Protein AF-A0A930AT73-F1 (afdb_monomer)

Foldseek 3Di:
DDDDDFPEEAEDPPPVSVVVVVVCVVVVGGYHYDYD

Structure (mmCIF, N/CA/C/O backbone):
data_AF-A0A930AT73-F1
#
_entry.id   AF-A0A930AT73-F1
#
loop_
_atom_site.group_PDB
_atom_site.id
_atom_site.type_symbol
_atom_site.label_atom_id
_atom_site.label_alt_id
_atom_site.label_comp_id
_atom_site.label_asym_id
_atom_site.label_entity_id
_atom_site.label_seq_id
_atom_site.pdbx_PDB_ins_code
_atom_site.Cartn_x
_atom_site.Cartn_y
_atom_site.Cartn_z
_atom_site.occupancy
_atom_site.B_iso_or_equiv
_atom_site.auth_seq_id
_atom_site.auth_comp_id
_atom_site.auth_asym_id
_atom_site.auth_atom_id
_atom_site.pdbx_PDB_model_num
ATOM 1 N N . MET A 1 1 ? -7.616 -18.663 14.446 1.00 51.78 1 MET A N 1
ATOM 2 C CA . MET A 1 1 ? -6.742 -17.775 13.655 1.00 51.78 1 MET A CA 1
ATOM 3 C C . MET A 1 1 ? -7.442 -16.435 13.554 1.00 51.78 1 MET A C 1
ATOM 5 O O . MET A 1 1 ? -8.562 -16.402 13.064 1.00 51.78 1 MET A O 1
ATOM 9 N N . THR A 1 2 ? -6.862 -15.374 14.103 1.00 74.69 2 THR A N 1
ATOM 10 C CA . THR A 1 2 ? -7.437 -14.024 14.056 1.00 74.69 2 THR A CA 1
ATOM 11 C C . THR A 1 2 ? -7.145 -13.441 12.678 1.00 74.69 2 THR A C 1
ATOM 13 O O . THR A 1 2 ? -5.981 -13.321 12.305 1.00 74.69 2 THR A O 1
ATOM 16 N N . GLN A 1 3 ? -8.180 -13.151 11.890 1.00 81.69 3 GLN A N 1
ATOM 17 C CA . GLN A 1 3 ? -7.995 -12.432 10.632 1.00 81.69 3 GLN A CA 1
ATOM 18 C C . GLN A 1 3 ? -7.740 -10.963 10.957 1.00 81.69 3 GLN A C 1
ATOM 20 O O . GLN A 1 3 ? -8.542 -10.325 11.635 1.00 81.69 3 GLN A O 1
ATOM 25 N N . GLU A 1 4 ? -6.607 -10.446 10.499 1.00 84.94 4 GLU A N 1
ATOM 26 C CA . GLU A 1 4 ? -6.314 -9.021 10.556 1.00 84.94 4 GLU A CA 1
ATOM 27 C C . GLU A 1 4 ? -7.224 -8.295 9.557 1.00 84.94 4 GLU A C 1
ATOM 29 O O . GLU A 1 4 ? -7.164 -8.552 8.351 1.00 84.94 4 GLU A O 1
ATOM 34 N N . ILE A 1 5 ? -8.106 -7.439 10.074 1.00 91.62 5 ILE A N 1
ATOM 35 C CA . ILE A 1 5 ? -8.993 -6.59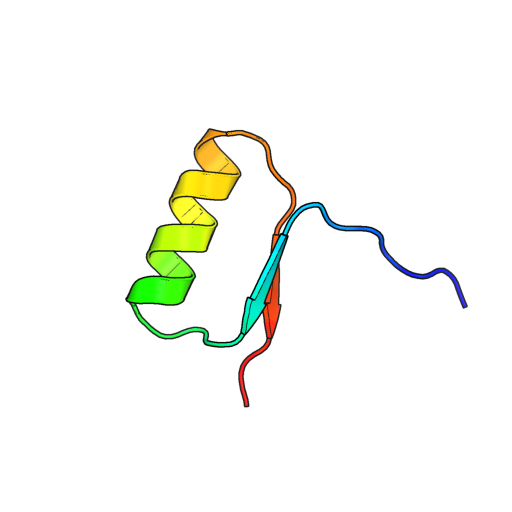6 9.270 1.00 91.62 5 ILE A CA 1
ATOM 36 C C . ILE A 1 5 ? -8.221 -5.324 8.926 1.00 91.62 5 ILE A C 1
ATOM 38 O O . ILE A 1 5 ? -7.717 -4.647 9.818 1.00 91.62 5 ILE A O 1
ATOM 42 N N . VAL A 1 6 ? -8.149 -5.017 7.634 1.00 96.06 6 VAL A N 1
ATOM 43 C CA . VAL A 1 6 ? -7.576 -3.780 7.094 1.00 96.06 6 VAL A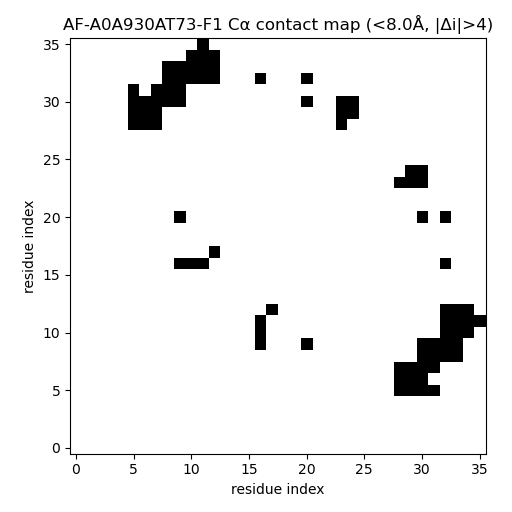 CA 1
ATOM 44 C C . VAL A 1 6 ? -8.609 -3.093 6.209 1.00 96.06 6 VAL A C 1
ATOM 46 O O . VAL A 1 6 ? -9.469 -3.762 5.634 1.00 96.06 6 VAL A O 1
ATOM 49 N N . ASP A 1 7 ? -8.515 -1.776 6.071 1.00 97.50 7 ASP A N 1
ATOM 50 C CA . ASP A 1 7 ? -9.466 -0.987 5.282 1.00 97.50 7 ASP A CA 1
ATOM 51 C C . ASP A 1 7 ? -9.285 -1.218 3.776 1.00 97.50 7 ASP A C 1
ATOM 53 O O . ASP A 1 7 ? -10.254 -1.222 3.017 1.00 97.50 7 ASP A O 1
ATOM 57 N N . ILE A 1 8 ? -8.035 -1.394 3.330 1.00 97.38 8 ILE A N 1
ATOM 58 C CA . ILE A 1 8 ? -7.684 -1.499 1.910 1.00 97.38 8 ILE A CA 1
ATOM 59 C C . ILE A 1 8 ? -6.662 -2.618 1.694 1.00 97.38 8 ILE A C 1
ATOM 61 O O . ILE A 1 8 ? -5.627 -2.683 2.359 1.00 97.38 8 ILE A O 1
ATOM 65 N N . ILE A 1 9 ? -6.918 -3.465 0.696 1.00 97.00 9 ILE A N 1
ATOM 66 C CA . ILE A 1 9 ? -5.935 -4.415 0.164 1.00 97.00 9 ILE A CA 1
ATOM 67 C C . ILE A 1 9 ? -5.490 -3.923 -1.214 1.00 97.00 9 ILE A C 1
ATOM 69 O O . ILE A 1 9 ? -6.322 -3.681 -2.087 1.00 97.00 9 ILE A O 1
ATOM 73 N N . ILE A 1 10 ? -4.180 -3.786 -1.412 1.00 97.50 10 ILE A N 1
ATOM 74 C CA . ILE A 1 10 ? -3.564 -3.429 -2.694 1.00 97.50 10 ILE A CA 1
ATOM 75 C C . ILE A 1 10 ? -2.853 -4.667 -3.234 1.00 97.50 10 ILE A C 1
ATOM 77 O O . ILE A 1 10 ? -1.986 -5.218 -2.562 1.00 97.50 10 ILE A O 1
ATOM 81 N N . ILE A 1 11 ? -3.206 -5.096 -4.444 1.00 96.81 11 ILE A N 1
ATOM 82 C CA . ILE A 1 11 ? -2.517 -6.179 -5.156 1.00 96.81 11 ILE A CA 1
ATOM 83 C C . ILE A 1 11 ? -1.609 -5.523 -6.197 1.00 96.81 11 ILE A C 1
ATOM 85 O O . ILE A 1 11 ? -2.111 -4.888 -7.124 1.00 96.81 11 ILE A O 1
ATOM 89 N N . GLY A 1 12 ? -0.293 -5.631 -6.017 1.00 96.38 12 GLY A N 1
ATOM 90 C CA . GLY A 1 12 ? 0.701 -4.897 -6.802 1.00 96.38 12 GLY A CA 1
ATOM 91 C C . GLY A 1 12 ? 1.482 -3.871 -5.968 1.00 96.38 12 GLY A C 1
ATOM 92 O O . GLY A 1 12 ? 0.953 -2.820 -5.624 1.00 96.38 12 GLY A O 1
ATOM 93 N N . GLY A 1 13 ? 2.758 -4.133 -5.694 1.00 95.94 13 GLY A N 1
ATOM 94 C CA . GLY A 1 13 ? 3.732 -3.292 -4.993 1.00 95.94 13 GLY A CA 1
ATOM 95 C C . GLY A 1 13 ? 4.610 -2.440 -5.917 1.00 95.94 13 GLY A C 1
ATOM 96 O O . GLY A 1 13 ? 5.644 -1.929 -5.492 1.00 95.94 13 GLY A O 1
ATOM 97 N N . GLY A 1 14 ? 4.221 -2.282 -7.186 1.00 97.12 14 GLY A N 1
ATOM 98 C CA . GLY A 1 14 ? 4.864 -1.347 -8.112 1.00 97.12 14 GLY A CA 1
ATOM 99 C C . GLY A 1 14 ? 4.638 0.126 -7.727 1.00 97.12 14 GLY A C 1
ATOM 100 O O . GLY A 1 14 ? 3.938 0.418 -6.753 1.00 97.12 14 GLY A O 1
ATOM 101 N N . PRO A 1 15 ? 5.160 1.089 -8.514 1.00 97.81 15 PRO A N 1
ATOM 102 C CA . PRO A 1 15 ? 5.068 2.513 -8.190 1.00 97.81 15 PRO A CA 1
ATOM 103 C C . PRO A 1 15 ? 3.635 2.963 -7.898 1.00 97.81 15 PRO A C 1
ATOM 105 O O . PRO A 1 15 ? 3.384 3.608 -6.888 1.00 97.81 15 PRO A O 1
ATOM 108 N N . VAL A 1 16 ? 2.672 2.546 -8.723 1.00 97.44 16 VAL A N 1
ATOM 109 C CA . VAL A 1 16 ? 1.257 2.895 -8.532 1.00 97.44 16 VAL A CA 1
ATOM 110 C C . VAL A 1 16 ? 0.736 2.397 -7.179 1.00 97.44 16 VAL A C 1
ATOM 112 O O . VAL A 1 16 ? 0.160 3.185 -6.436 1.00 97.44 16 VAL A O 1
ATOM 115 N N . GLY A 1 17 ? 0.994 1.137 -6.816 1.00 97.69 17 GLY A N 1
ATOM 116 C CA . GLY A 1 17 ? 0.523 0.563 -5.553 1.00 97.69 17 GLY A CA 1
ATOM 117 C C . GLY A 1 17 ? 1.149 1.211 -4.320 1.00 97.69 17 GLY A C 1
ATOM 118 O O . GLY A 1 17 ? 0.450 1.494 -3.348 1.00 97.69 17 GLY A O 1
ATOM 119 N N . LEU A 1 18 ? 2.442 1.539 -4.381 1.00 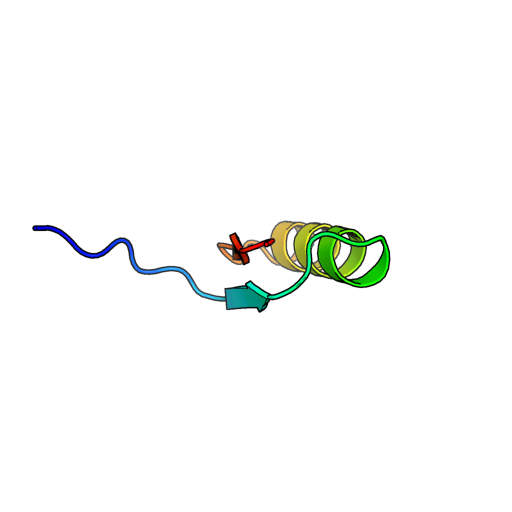97.81 18 LEU A N 1
ATOM 120 C CA . LEU A 1 18 ? 3.130 2.249 -3.300 1.00 97.81 18 LEU A CA 1
ATOM 121 C C . LEU A 1 18 ? 2.618 3.687 -3.139 1.00 97.81 18 LEU A C 1
ATOM 123 O O . LEU A 1 18 ? 2.387 4.133 -2.015 1.00 97.81 18 LEU A O 1
ATOM 127 N N . PHE A 1 19 ? 2.378 4.401 -4.244 1.00 97.94 19 PHE A N 1
ATOM 128 C CA . PHE A 1 19 ? 1.770 5.733 -4.199 1.00 97.94 19 PHE A CA 1
ATOM 129 C C . PHE A 1 19 ? 0.342 5.686 -3.640 1.00 97.94 19 PHE A C 1
ATOM 131 O O . PHE A 1 19 ? -0.027 6.533 -2.824 1.00 97.94 19 PHE A O 1
ATOM 138 N N . THR A 1 20 ? -0.454 4.680 -4.012 1.00 98.06 20 THR A N 1
ATOM 139 C CA . THR A 1 20 ? -1.785 4.460 -3.433 1.00 98.06 20 THR A CA 1
ATOM 140 C C . THR A 1 20 ? -1.703 4.214 -1.924 1.00 98.06 20 THR A C 1
ATOM 142 O O . THR A 1 20 ? -2.428 4.868 -1.173 1.00 98.06 20 THR A 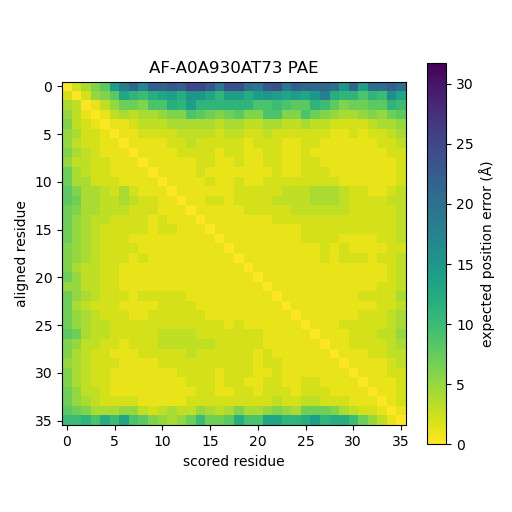O 1
ATOM 145 N N . ALA A 1 21 ? -0.796 3.346 -1.462 1.00 98.06 21 ALA A N 1
ATOM 146 C CA . ALA A 1 21 ? -0.605 3.065 -0.038 1.00 98.06 21 ALA A CA 1
ATOM 147 C C . ALA A 1 21 ? -0.195 4.317 0.752 1.00 98.06 21 ALA A C 1
ATOM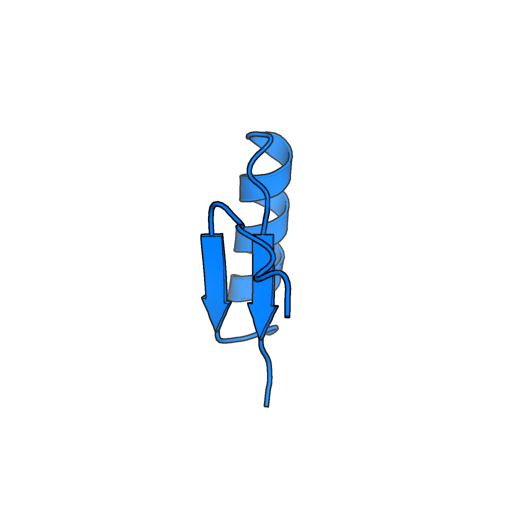 149 O O . ALA A 1 21 ? -0.734 4.583 1.826 1.00 98.06 21 ALA A O 1
ATOM 150 N N . PHE A 1 22 ? 0.703 5.130 0.192 1.00 98.06 22 PHE A N 1
ATOM 151 C CA . PHE A 1 22 ? 1.124 6.392 0.793 1.00 98.06 22 PHE A CA 1
ATOM 152 C C . PHE A 1 22 ? -0.057 7.357 0.996 1.00 98.06 22 PHE A C 1
ATOM 154 O O . PHE A 1 22 ? -0.282 7.844 2.105 1.00 98.06 22 PHE A O 1
ATOM 161 N N . TYR A 1 23 ? -0.866 7.596 -0.041 1.00 98.12 23 TYR A N 1
ATOM 162 C CA . TYR A 1 23 ? -2.029 8.489 0.057 1.00 98.12 23 TYR A CA 1
ATOM 163 C C . TYR A 1 23 ? -3.155 7.950 0.945 1.00 98.12 23 TYR A C 1
ATOM 165 O O . TYR A 1 23 ? -3.888 8.743 1.545 1.00 98.12 23 TYR A O 1
ATOM 173 N N . ALA A 1 24 ? -3.307 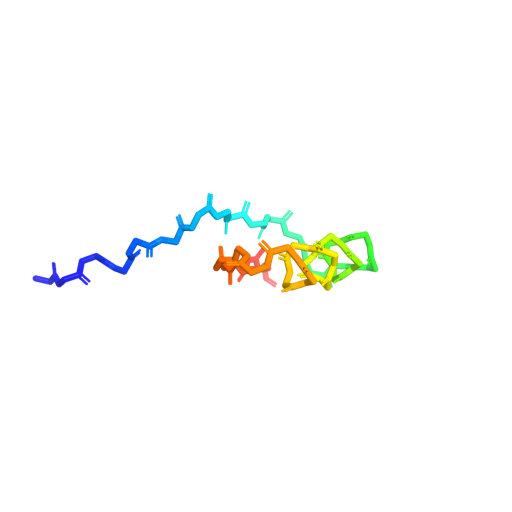6.629 1.028 1.00 98.12 24 ALA A N 1
ATOM 174 C CA . ALA A 1 24 ? -4.211 5.984 1.973 1.00 98.12 24 ALA A CA 1
ATOM 175 C C . ALA A 1 24 ? -3.742 6.193 3.425 1.00 98.12 24 ALA A C 1
ATOM 177 O O . ALA A 1 24 ? -4.549 6.568 4.275 1.00 98.12 24 ALA A O 1
ATOM 178 N N . GLY A 1 25 ? -2.434 6.099 3.689 1.00 97.69 25 GLY A N 1
ATOM 179 C CA . GLY A 1 25 ? -1.844 6.422 4.993 1.00 97.69 25 GLY A CA 1
ATOM 180 C C . GLY A 1 25 ? -2.043 7.888 5.405 1.00 97.69 25 GLY A C 1
ATOM 181 O O . GLY A 1 25 ? -2.390 8.170 6.553 1.00 97.69 25 GLY A O 1
ATOM 182 N N . LEU A 1 26 ? -1.947 8.834 4.459 1.00 98.19 26 LEU A N 1
ATOM 183 C CA . LEU A 1 26 ? -2.296 10.246 4.706 1.00 98.19 26 LEU A CA 1
ATOM 184 C C . LEU A 1 26 ? -3.766 10.435 5.118 1.00 98.19 26 LEU A C 1
ATOM 186 O O . LEU A 1 26 ? -4.098 11.411 5.786 1.00 98.19 26 LEU A O 1
ATOM 190 N N . ARG A 1 27 ? -4.644 9.499 4.741 1.00 97.75 27 ARG A N 1
ATOM 191 C CA . ARG A 1 27 ? -6.062 9.453 5.130 1.00 97.75 27 ARG A CA 1
ATOM 192 C C . ARG A 1 27 ? -6.335 8.556 6.337 1.00 97.75 27 ARG A C 1
ATOM 194 O O . ARG A 1 27 ? -7.495 8.296 6.628 1.00 97.75 27 ARG A O 1
ATOM 201 N N . GLN A 1 28 ? -5.289 8.111 7.037 1.00 97.44 28 GLN A N 1
ATOM 202 C CA . GLN A 1 28 ? -5.385 7.234 8.209 1.00 97.44 28 GLN A CA 1
ATOM 203 C C . GLN A 1 28 ? -6.070 5.887 7.917 1.00 97.44 28 GLN A C 1
ATOM 205 O O . GLN A 1 28 ? -6.615 5.268 8.825 1.00 97.44 28 GLN A O 1
ATOM 210 N N . ALA A 1 29 ? -6.036 5.424 6.663 1.00 97.94 29 ALA A N 1
ATOM 211 C CA . ALA A 1 29 ? -6.517 4.097 6.299 1.00 97.94 29 ALA A CA 1
ATOM 212 C C . ALA A 1 29 ? -5.417 3.051 6.520 1.00 97.94 29 ALA A C 1
ATOM 214 O O . ALA A 1 29 ? -4.257 3.262 6.154 1.00 97.94 29 ALA A O 1
ATOM 215 N N . SER A 1 30 ? -5.793 1.906 7.083 1.00 97.31 30 SER A N 1
ATOM 216 C CA . SER A 1 30 ? -4.931 0.730 7.180 1.00 97.31 30 SER A CA 1
ATOM 217 C C . SER A 1 30 ? -4.858 0.01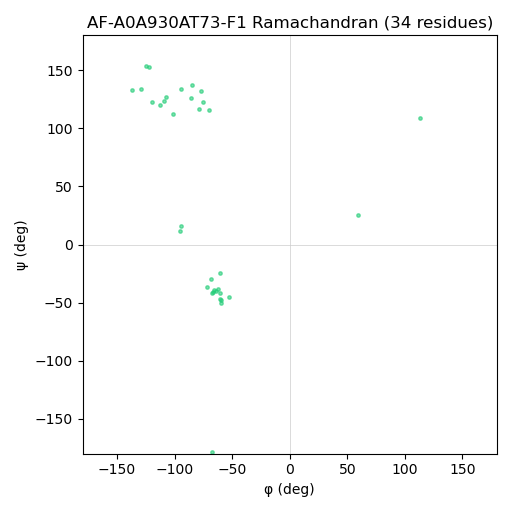1 5.829 1.00 97.31 30 SER A C 1
ATOM 219 O O . SER A 1 30 ? -5.872 -0.225 5.168 1.00 97.31 30 SER A O 1
ATOM 221 N N . VAL A 1 31 ? -3.641 -0.317 5.387 1.00 97.12 31 VAL A N 1
ATOM 222 C CA . VAL A 1 31 ? -3.398 -0.884 4.055 1.00 97.12 31 VAL A CA 1
ATOM 223 C C . VAL A 1 31 ? -2.552 -2.140 4.153 1.00 97.12 31 VAL A C 1
ATOM 225 O O . VAL A 1 31 ? -1.500 -2.137 4.790 1.00 97.12 31 VAL A O 1
ATOM 228 N N . LYS A 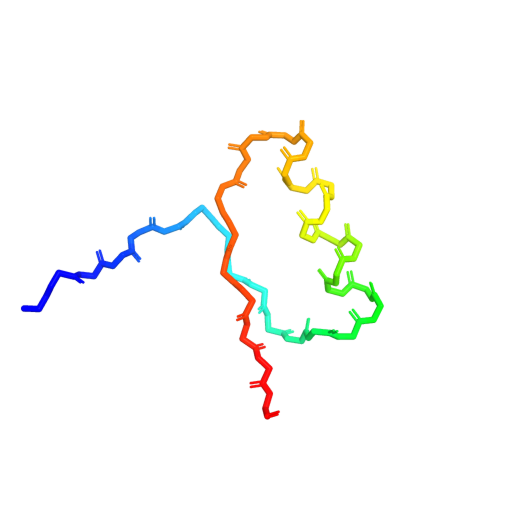1 32 ? -2.968 -3.189 3.443 1.00 96.62 32 LYS A N 1
ATOM 229 C CA . LYS A 1 32 ? -2.163 -4.388 3.210 1.00 96.62 32 LYS A CA 1
ATOM 230 C C . LYS A 1 32 ? -1.797 -4.489 1.737 1.00 96.62 32 LYS A C 1
ATOM 232 O O . LYS A 1 32 ? -2.679 -4.582 0.889 1.00 96.62 32 LYS A O 1
ATOM 237 N N . ILE A 1 33 ? -0.502 -4.487 1.437 1.00 96.69 33 ILE A N 1
ATOM 238 C CA . ILE A 1 33 ? 0.000 -4.708 0.078 1.00 96.69 33 ILE A CA 1
ATOM 239 C C . ILE A 1 33 ? 0.333 -6.192 -0.079 1.00 96.69 33 ILE A C 1
ATOM 241 O O . ILE A 1 33 ? 0.969 -6.782 0.794 1.00 96.69 33 ILE A O 1
ATOM 245 N N . ILE A 1 34 ? -0.105 -6.785 -1.184 1.00 95.62 34 ILE A N 1
ATOM 246 C CA . ILE A 1 34 ? 0.232 -8.143 -1.602 1.00 95.62 34 ILE A CA 1
ATOM 247 C C . ILE A 1 34 ? 0.921 -8.032 -2.963 1.00 95.62 34 ILE A C 1
ATOM 249 O O . ILE A 1 34 ? 0.355 -7.475 -3.901 1.00 95.62 34 ILE A O 1
ATOM 253 N N . GLU A 1 35 ? 2.137 -8.553 -3.055 1.00 92.38 35 GLU A N 1
ATOM 254 C CA . GLU A 1 35 ? 2.923 -8.664 -4.287 1.00 92.38 35 GLU A CA 1
ATOM 255 C C . GLU A 1 35 ? 3.270 -10.139 -4.511 1.00 92.38 35 GLU A C 1
ATOM 257 O O . GLU A 1 35 ? 3.304 -10.912 -3.548 1.00 92.38 35 GLU A O 1
ATOM 262 N N . THR A 1 36 ? 3.463 -10.520 -5.774 1.00 78.25 36 THR A N 1
ATOM 263 C CA . THR A 1 36 ? 3.881 -11.876 -6.168 1.00 78.25 36 THR A CA 1
ATOM 264 C C . THR A 1 36 ? 5.335 -12.172 -5.832 1.00 78.25 36 THR A C 1
ATOM 266 O O . THR A 1 36 ? 6.168 -11.246 -5.927 1.00 78.25 36 THR A O 1
#

Solvent-accessible surface area (backbone atoms only — not comparable to full-atom values): 2334 Å² total; per-residue (Å²): 135,86,79,86,8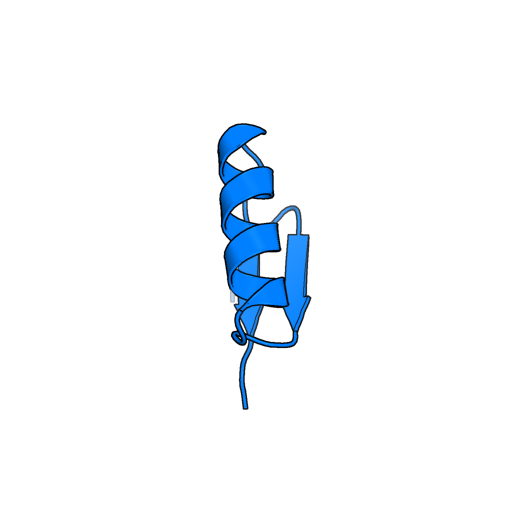5,61,79,39,79,39,80,41,71,50,74,68,37,48,53,49,50,52,58,36,47,77,68,74,45,47,70,44,79,44,66,136

Mean predicted aligned error: 3.14 Å

Sequence (36 aa):
MTQEIVDIIIIGGGPVGLFTAFYAGLRQASVKIIET

Radius of gyration: 10.22 Å; Cα contacts (8 Å, |Δi|>4): 42; chains: 1; bounding box: 14×28×23 Å

Secondary structure (DSSP, 8-state):
------SEEEE--SHHHHHHHHHHHHTT--EEEE--

Nearest PDB structures (foldseek):
  3fwz-assembly1_B  TM=8.235E-01  e=3.914E-01  Escherichia coli K-12
  1m32-assembly3_E  TM=7.467E-01  e=2.265E-01  Salmonella enterica subsp. enterica serovar Typhimurium
  4wxm-assembly1_B  TM=6.796E-01  e=2.553E+00  Pseudomonas aeruginosa PAO1
  3zij-assembly2_B  TM=6.370E-01  e=1.598E+00  Bacillus cereus
  3wbj-assembly1_A  TM=6.288E-01  e=6.521E+00  Saccharomyces cerevisiae S288C

pLDDT: mean 93.85, std 9.1, range [51.78, 98.19]